Protein AF-A0A4R4YQV2-F1 (afdb_monomer_lite)

Radius of gyration: 14.29 Å; chains: 1; bounding box: 39×22×38 Å

Foldseek 3Di:
DLLPDDLVCNVVVLVPDDPVPSPVSVVVNVLVVVLVCLQVVVDDLVNLLVCQVVDDLVSLQCCLVRHLDLSSLVSQLVPNPDPVSNVSSVVSNVVNVD

pLDDT: mean 92.87, std 6.2, range [55.16, 97.31]

Structure (mmCIF, N/CA/C/O backbone):
data_AF-A0A4R4YQV2-F1
#
_entry.id   AF-A0A4R4YQV2-F1
#
loop_
_atom_site.group_PDB
_atom_site.id
_atom_site.type_symbol
_atom_site.label_atom_id
_atom_site.label_alt_id
_atom_site.label_comp_id
_atom_site.label_asym_id
_atom_site.label_entity_id
_atom_site.label_seq_id
_atom_site.pdbx_PDB_ins_code
_atom_site.Cartn_x
_atom_site.Cartn_y
_atom_site.Cartn_z
_atom_site.occupancy
_atom_site.B_iso_or_equiv
_atom_site.auth_seq_id
_atom_site.auth_comp_id
_atom_site.auth_asym_id
_atom_site.auth_atom_id
_atom_site.pdbx_PDB_model_num
ATOM 1 N N . MET A 1 1 ? 5.547 7.456 -14.085 1.00 83.31 1 MET A N 1
ATOM 2 C CA . MET A 1 1 ? 5.905 6.918 -12.754 1.00 83.31 1 MET A CA 1
ATOM 3 C C . MET A 1 1 ? 5.152 5.613 -12.585 1.00 83.31 1 MET A C 1
ATOM 5 O O . MET A 1 1 ? 3.951 5.620 -12.834 1.00 83.31 1 MET A O 1
ATOM 9 N N . LEU A 1 2 ? 5.843 4.528 -12.222 1.00 91.94 2 LEU A N 1
ATOM 10 C CA . LEU A 1 2 ? 5.282 3.170 -12.168 1.00 91.94 2 LEU A CA 1
ATOM 11 C C . LEU A 1 2 ? 3.975 3.086 -11.364 1.00 91.94 2 LEU A C 1
ATOM 13 O O . LEU A 1 2 ? 3.008 2.505 -11.832 1.00 91.94 2 LEU A O 1
ATOM 17 N N . GLU A 1 3 ? 3.908 3.759 -10.216 1.00 88.75 3 GLU A N 1
ATOM 18 C CA . GLU A 1 3 ? 2.751 3.766 -9.302 1.00 88.75 3 GLU A CA 1
ATOM 19 C C . GLU A 1 3 ? 1.450 4.302 -9.923 1.00 88.75 3 GLU A C 1
ATOM 21 O O . GLU A 1 3 ? 0.364 3.996 -9.447 1.00 88.75 3 GLU A O 1
ATOM 26 N N . ARG A 1 4 ? 1.548 5.102 -10.992 1.00 88.88 4 ARG A N 1
ATOM 27 C CA . ARG A 1 4 ? 0.392 5.637 -11.734 1.00 88.88 4 ARG A CA 1
ATOM 28 C C . ARG A 1 4 ? 0.041 4.809 -12.970 1.00 88.88 4 ARG A C 1
ATOM 30 O O . ARG A 1 4 ? -0.822 5.203 -13.744 1.00 88.88 4 ARG A O 1
ATOM 37 N N . THR A 1 5 ? 0.764 3.717 -13.193 1.00 92.50 5 THR A N 1
ATOM 38 C CA . THR A 1 5 ? 0.571 2.822 -14.333 1.00 92.50 5 THR A CA 1
ATOM 39 C C . THR A 1 5 ? -0.421 1.740 -13.928 1.00 92.50 5 THR A C 1
ATOM 41 O O . THR A 1 5 ? -0.290 1.158 -12.845 1.00 92.50 5 THR A O 1
ATOM 44 N N . ALA A 1 6 ? -1.417 1.491 -14.782 1.00 91.75 6 ALA A N 1
ATOM 45 C CA . ALA A 1 6 ? -2.410 0.450 -14.548 1.00 91.75 6 ALA A CA 1
ATOM 46 C C . ALA A 1 6 ? -1.717 -0.912 -14.355 1.00 91.75 6 ALA A C 1
ATOM 48 O O . ALA A 1 6 ? -0.696 -1.140 -15.008 1.00 91.75 6 ALA A O 1
ATOM 49 N N . PRO A 1 7 ? -2.237 -1.812 -13.496 1.00 92.25 7 PRO A N 1
ATOM 50 C CA . PRO A 1 7 ? -1.570 -3.076 -13.172 1.00 92.25 7 PRO A CA 1
ATOM 51 C C . PRO A 1 7 ? -1.100 -3.860 -14.406 1.00 92.25 7 PRO A C 1
ATOM 53 O O . PRO A 1 7 ? 0.067 -4.232 -14.474 1.00 92.25 7 PRO A O 1
ATOM 56 N N . GLY A 1 8 ? -1.957 -3.992 -15.426 1.00 92.94 8 GLY A N 1
ATOM 57 C CA . GLY A 1 8 ? -1.636 -4.704 -16.671 1.00 92.94 8 GLY A CA 1
ATOM 58 C C . GLY A 1 8 ? -0.558 -4.055 -17.551 1.00 92.94 8 GLY A C 1
ATOM 59 O O . GLY A 1 8 ? 0.028 -4.733 -18.386 1.00 92.94 8 GLY A O 1
ATOM 60 N N . ASP A 1 9 ? -0.246 -2.772 -17.346 1.00 96.19 9 ASP A N 1
ATOM 61 C CA . ASP A 1 9 ? 0.731 -2.025 -18.150 1.00 96.19 9 ASP A CA 1
ATOM 62 C C . ASP A 1 9 ? 2.102 -1.890 -17.463 1.00 96.19 9 ASP A C 1
ATOM 64 O O . ASP A 1 9 ? 3.061 -1.396 -18.068 1.00 96.19 9 ASP A O 1
ATOM 68 N N . ARG A 1 10 ? 2.220 -2.285 -16.186 1.00 96.19 10 ARG A N 1
ATOM 69 C CA . ARG A 1 10 ? 3.429 -2.063 -15.373 1.00 96.19 10 ARG A CA 1
ATOM 70 C C . ARG A 1 10 ? 4.648 -2.789 -15.929 1.00 96.19 10 ARG A C 1
ATOM 72 O O . ARG A 1 10 ? 5.707 -2.173 -16.025 1.00 96.19 10 ARG A O 1
ATOM 79 N N . THR A 1 11 ? 4.493 -4.038 -16.364 1.00 96.12 11 THR A N 1
ATOM 80 C CA . THR A 1 11 ? 5.576 -4.823 -16.976 1.00 96.12 11 THR A CA 1
ATOM 81 C C . THR A 1 11 ? 6.121 -4.122 -18.216 1.00 96.12 11 THR A C 1
ATOM 83 O O . THR A 1 11 ? 7.301 -3.779 -18.264 1.00 96.12 11 THR A O 1
ATOM 86 N N . ALA A 1 12 ? 5.241 -3.771 -19.159 1.00 95.81 12 ALA A N 1
ATOM 87 C CA . ALA A 1 12 ? 5.615 -3.054 -20.376 1.00 95.81 12 ALA A CA 1
ATOM 88 C C . ALA A 1 12 ? 6.207 -1.662 -20.087 1.00 95.81 12 ALA A C 1
ATOM 90 O O . ALA A 1 12 ? 6.974 -1.112 -20.880 1.00 95.81 12 ALA A O 1
ATOM 91 N N . TRP A 1 13 ? 5.830 -1.030 -18.974 1.00 96.44 13 TRP A N 1
ATOM 92 C CA . TRP A 1 13 ? 6.448 0.216 -18.528 1.00 96.44 13 TRP A CA 1
ATOM 93 C C . TRP A 1 13 ? 7.884 -0.001 -18.036 1.00 96.44 13 TRP A C 1
ATOM 95 O O . TRP A 1 13 ? 8.771 0.759 -18.424 1.00 96.44 13 TRP A O 1
ATOM 105 N N . VAL A 1 14 ? 8.135 -1.038 -17.231 1.00 96.38 14 VAL A N 1
ATOM 106 C CA . VAL A 1 14 ? 9.481 -1.373 -16.731 1.00 96.38 14 VAL A CA 1
ATOM 107 C C . VAL A 1 14 ? 10.407 -1.801 -17.871 1.00 96.38 14 VAL A C 1
ATOM 109 O O . VAL A 1 14 ? 11.560 -1.375 -17.914 1.00 96.38 14 VAL A O 1
ATOM 112 N N . GLU A 1 15 ? 9.906 -2.577 -18.830 1.00 96.06 15 GLU A N 1
ATOM 113 C CA . GLU A 1 15 ? 10.669 -3.040 -19.998 1.00 96.06 15 GLU A CA 1
ATOM 114 C C . GLU A 1 15 ? 11.136 -1.903 -20.917 1.00 96.06 15 GLU A C 1
ATOM 116 O O . GLU A 1 15 ? 12.126 -2.051 -21.631 1.00 96.06 15 GLU A O 1
ATOM 121 N N . ARG A 1 16 ? 10.484 -0.736 -20.875 1.00 96.38 16 ARG A N 1
ATOM 122 C CA . ARG A 1 16 ? 10.919 0.455 -21.625 1.00 96.38 16 ARG A CA 1
ATOM 123 C C . ARG A 1 16 ? 12.134 1.155 -21.015 1.00 96.38 16 ARG A C 1
ATOM 125 O O . ARG A 1 16 ? 12.712 2.025 -21.662 1.00 96.38 16 ARG A O 1
ATOM 132 N N . LEU A 1 17 ? 12.514 0.817 -19.785 1.00 95.69 17 LEU A N 1
ATOM 133 C CA . LEU A 1 17 ? 13.686 1.394 -19.131 1.00 95.69 17 LEU A CA 1
ATOM 134 C C . LEU A 1 17 ? 14.976 0.680 -19.570 1.00 95.69 17 LEU A C 1
ATOM 136 O O . LEU A 1 17 ? 14.924 -0.518 -19.875 1.00 95.69 17 LEU A O 1
ATOM 140 N N . PRO A 1 18 ? 16.134 1.369 -19.538 1.00 96.94 18 PRO A N 1
ATOM 141 C CA . PRO A 1 18 ? 17.441 0.721 -19.646 1.00 96.94 18 PRO A CA 1
ATOM 142 C C . PRO A 1 18 ? 17.586 -0.385 -18.598 1.00 96.94 18 PRO A C 1
ATOM 144 O O . PRO A 1 18 ? 17.128 -0.214 -17.465 1.00 96.94 18 PRO A O 1
ATOM 147 N N . GLU A 1 19 ? 18.194 -1.511 -18.967 1.00 96.12 19 GLU A N 1
ATOM 148 C CA . GLU A 1 19 ? 18.275 -2.717 -18.133 1.00 96.12 19 GLU A CA 1
ATOM 149 C C . GLU A 1 19 ? 18.900 -2.432 -16.762 1.00 96.12 19 GLU A C 1
ATOM 151 O O . GLU A 1 19 ? 18.340 -2.800 -15.727 1.00 96.12 19 GLU A O 1
ATOM 156 N N . GLU A 1 20 ? 19.981 -1.656 -16.744 1.00 96.06 20 GLU A N 1
ATOM 157 C CA . GLU A 1 20 ? 20.699 -1.221 -15.548 1.00 96.06 20 GLU A CA 1
ATOM 158 C C . GLU A 1 20 ? 19.834 -0.399 -14.578 1.00 96.06 20 GLU A C 1
ATOM 160 O O . GLU A 1 20 ? 20.121 -0.321 -13.384 1.00 96.06 20 GLU A O 1
ATOM 165 N N . SER A 1 21 ? 18.742 0.189 -15.071 1.00 95.56 21 SER A N 1
ATOM 166 C CA . SER A 1 21 ? 17.806 0.999 -14.288 1.00 95.56 21 SER A CA 1
ATOM 167 C C . SER A 1 21 ? 16.563 0.222 -13.832 1.00 95.56 21 SER A C 1
ATOM 169 O O . SER A 1 21 ? 15.745 0.777 -13.097 1.00 95.56 21 SER A O 1
ATOM 171 N N . ARG A 1 22 ? 16.386 -1.049 -14.232 1.00 95.94 22 ARG A N 1
ATOM 172 C CA . ARG A 1 22 ? 15.157 -1.827 -13.959 1.00 95.94 22 ARG A CA 1
ATOM 173 C C . ARG A 1 22 ? 15.071 -2.393 -12.547 1.00 95.94 22 ARG A C 1
ATOM 175 O O . ARG A 1 22 ? 13.965 -2.640 -12.079 1.00 95.94 22 ARG A O 1
ATOM 182 N N . ALA A 1 23 ? 16.189 -2.559 -11.841 1.00 95.50 23 ALA A N 1
ATOM 183 C CA . ALA A 1 23 ? 16.212 -3.243 -10.543 1.00 95.50 23 ALA A CA 1
ATOM 184 C C . ALA A 1 23 ? 15.267 -2.613 -9.498 1.00 95.50 23 ALA A C 1
ATOM 186 O O . ALA A 1 23 ? 14.516 -3.317 -8.821 1.00 95.50 23 ALA A O 1
ATOM 187 N N . TYR A 1 24 ? 15.268 -1.282 -9.379 1.00 94.12 24 TYR A N 1
ATOM 188 C CA . TYR A 1 24 ? 14.378 -0.581 -8.449 1.00 94.12 24 TYR A CA 1
ATOM 189 C C . TYR A 1 24 ? 12.898 -0.621 -8.892 1.00 94.12 24 TYR A C 1
ATOM 191 O O . TYR A 1 24 ? 12.057 -1.008 -8.077 1.00 94.12 24 TYR A O 1
ATOM 199 N N . PRO A 1 25 ? 12.551 -0.288 -10.153 1.00 95.69 25 PRO A N 1
ATOM 200 C CA . PRO A 1 25 ? 11.199 -0.454 -10.683 1.00 95.69 25 PRO A CA 1
ATOM 201 C C . PRO A 1 25 ? 10.637 -1.871 -10.573 1.00 95.69 25 PRO A C 1
ATOM 203 O O . PRO A 1 25 ? 9.480 -2.008 -10.201 1.00 95.69 25 PRO A O 1
ATOM 206 N N . LEU A 1 26 ? 11.436 -2.911 -10.829 1.00 96.12 26 LEU A N 1
ATOM 207 C CA . LEU A 1 26 ? 11.010 -4.308 -10.682 1.00 96.12 26 LEU A CA 1
ATOM 208 C C . LEU A 1 26 ? 10.608 -4.617 -9.240 1.00 96.12 26 LEU A C 1
ATOM 210 O O . LEU A 1 26 ? 9.551 -5.192 -9.004 1.00 96.12 26 LEU A O 1
ATOM 214 N N . ARG A 1 27 ? 11.407 -4.163 -8.266 1.00 95.56 27 ARG A N 1
ATOM 215 C CA . ARG A 1 27 ? 11.053 -4.304 -6.850 1.00 95.56 27 ARG A CA 1
ATOM 216 C C . ARG A 1 27 ? 9.738 -3.588 -6.534 1.00 95.56 27 ARG A C 1
ATOM 218 O O . ARG A 1 27 ? 8.857 -4.191 -5.937 1.00 95.56 27 ARG A O 1
ATOM 225 N N . ARG A 1 28 ? 9.595 -2.328 -6.970 1.00 96.56 28 ARG A N 1
ATOM 226 C CA . ARG A 1 28 ? 8.358 -1.558 -6.752 1.00 96.56 28 ARG A CA 1
ATOM 227 C C . ARG A 1 28 ? 7.148 -2.190 -7.438 1.00 96.56 28 ARG A C 1
ATOM 229 O O . ARG A 1 28 ? 6.055 -2.102 -6.898 1.00 96.56 28 ARG A O 1
ATOM 236 N N . MET A 1 29 ? 7.327 -2.800 -8.607 1.00 96.94 29 MET A N 1
ATOM 237 C CA . MET A 1 29 ? 6.264 -3.496 -9.329 1.00 96.94 29 MET A CA 1
ATOM 238 C C . MET A 1 29 ? 5.725 -4.660 -8.498 1.00 96.94 29 MET A C 1
ATOM 240 O O . MET A 1 29 ? 4.525 -4.696 -8.255 1.00 96.94 29 MET A O 1
ATOM 244 N N . ALA A 1 30 ? 6.614 -5.511 -7.975 1.00 95.88 30 ALA A N 1
ATOM 245 C CA . ALA A 1 30 ? 6.234 -6.632 -7.116 1.00 95.88 30 ALA A CA 1
ATOM 246 C C . ALA A 1 30 ? 5.489 -6.177 -5.845 1.00 95.88 30 ALA A C 1
ATOM 248 O O . ALA A 1 30 ? 4.510 -6.785 -5.428 1.00 95.88 30 ALA A O 1
ATOM 249 N N . GLU A 1 31 ? 5.893 -5.065 -5.227 1.00 96.75 31 GLU A N 1
ATOM 250 C CA . GLU A 1 31 ? 5.167 -4.542 -4.060 1.00 96.75 31 GLU A CA 1
ATOM 251 C C . GLU A 1 31 ? 3.823 -3.907 -4.421 1.00 96.75 31 GLU A C 1
ATOM 253 O O . GLU A 1 31 ? 2.884 -3.985 -3.635 1.00 96.75 31 GLU A O 1
ATOM 258 N N . LEU A 1 32 ? 3.702 -3.282 -5.595 1.00 96.44 32 LEU A N 1
ATOM 259 C CA . LEU A 1 32 ? 2.413 -2.782 -6.072 1.00 96.44 32 LEU A CA 1
ATOM 260 C C . LEU A 1 32 ? 1.442 -3.926 -6.382 1.00 96.44 32 LEU A C 1
ATOM 262 O O . LEU A 1 32 ? 0.248 -3.766 -6.152 1.00 96.44 32 LEU A O 1
ATOM 266 N N . GLU A 1 33 ? 1.935 -5.070 -6.859 1.00 95.38 33 GLU A N 1
ATOM 267 C CA . GLU A 1 33 ? 1.126 -6.285 -7.019 1.00 95.38 33 GLU A CA 1
ATOM 268 C C . GLU A 1 33 ? 0.572 -6.755 -5.668 1.00 95.38 33 GLU A C 1
A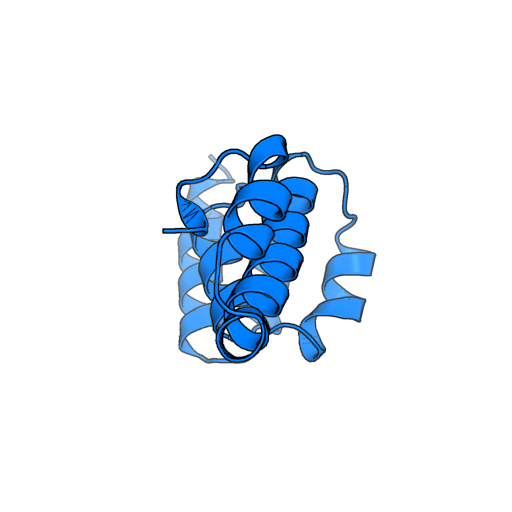TOM 270 O O . GLU A 1 33 ? -0.627 -6.995 -5.562 1.00 95.38 33 GLU A O 1
ATOM 275 N N . ILE A 1 34 ? 1.390 -6.773 -4.608 1.00 95.56 34 ILE A N 1
ATOM 276 C CA . ILE A 1 34 ? 0.923 -7.098 -3.247 1.00 95.56 34 ILE A CA 1
ATOM 277 C C . ILE A 1 34 ? -0.182 -6.129 -2.794 1.00 95.56 34 ILE A C 1
ATOM 279 O O . ILE A 1 34 ? -1.198 -6.562 -2.250 1.00 95.56 34 ILE A O 1
ATOM 283 N N . VAL A 1 35 ? -0.026 -4.822 -3.039 1.00 95.19 35 VAL A N 1
ATOM 284 C CA . VAL A 1 35 ? -1.063 -3.825 -2.702 1.00 95.19 35 VAL A CA 1
ATOM 285 C C . VAL A 1 35 ? -2.369 -4.091 -3.456 1.00 95.19 35 VAL A C 1
ATOM 287 O O . VAL A 1 35 ? -3.443 -3.960 -2.869 1.00 95.19 35 VAL A O 1
ATOM 290 N N . ASP A 1 36 ? -2.301 -4.470 -4.732 1.00 94.50 36 ASP A N 1
ATOM 291 C CA . ASP A 1 36 ? -3.494 -4.753 -5.535 1.00 94.50 36 ASP A CA 1
ATOM 292 C C . ASP A 1 36 ? -4.214 -6.035 -5.075 1.00 94.50 36 ASP A C 1
ATOM 294 O O . ASP A 1 36 ? -5.446 -6.047 -4.993 1.00 94.50 36 ASP A O 1
ATOM 298 N N . VAL A 1 37 ? -3.465 -7.081 -4.706 1.00 94.25 37 VAL A N 1
ATOM 299 C CA . VAL A 1 37 ? -4.015 -8.324 -4.127 1.00 94.25 37 VAL A CA 1
ATOM 300 C C . VAL A 1 37 ? -4.680 -8.046 -2.772 1.00 94.25 37 VAL A C 1
ATOM 302 O O . VAL A 1 37 ? -5.793 -8.491 -2.504 1.00 94.25 37 VAL A O 1
ATOM 305 N N . LEU A 1 38 ? -4.056 -7.225 -1.924 1.00 93.75 38 LEU A N 1
ATOM 306 C CA . LEU A 1 38 ? -4.657 -6.820 -0.650 1.00 93.75 38 LEU A CA 1
ATOM 307 C C . LEU A 1 38 ? -5.924 -5.980 -0.843 1.00 93.75 38 LEU A C 1
ATOM 309 O O . LEU A 1 38 ? -6.892 -6.140 -0.107 1.00 93.75 38 LEU A O 1
ATOM 313 N N . ARG A 1 39 ? -5.953 -5.094 -1.845 1.00 91.69 39 ARG A N 1
ATOM 314 C CA . ARG A 1 39 ? -7.133 -4.269 -2.143 1.00 91.69 39 ARG A CA 1
ATOM 315 C C . ARG A 1 39 ? -8.314 -5.094 -2.661 1.00 91.69 39 ARG A C 1
ATOM 317 O O . ARG A 1 39 ? -9.457 -4.708 -2.429 1.00 91.69 39 ARG A O 1
ATOM 324 N N . SER A 1 40 ? -8.045 -6.183 -3.375 1.00 90.81 40 SER A N 1
ATOM 325 C CA . SER A 1 40 ? -9.075 -7.115 -3.852 1.00 90.81 40 SER A CA 1
ATOM 326 C C . SER A 1 40 ? -9.571 -8.069 -2.761 1.00 90.81 40 SER A C 1
ATOM 328 O O . SER A 1 40 ? -10.634 -8.659 -2.931 1.00 90.81 40 SER A O 1
ATOM 330 N N . GLY A 1 41 ? -8.873 -8.154 -1.620 1.00 88.25 41 GLY A N 1
ATOM 331 C CA . GLY A 1 41 ? -9.202 -9.079 -0.532 1.00 88.25 41 GLY A CA 1
ATOM 332 C C . GLY A 1 41 ? -8.726 -10.511 -0.792 1.00 88.25 41 GLY A C 1
ATOM 333 O O . GLY A 1 41 ? -9.167 -11.435 -0.113 1.00 88.25 41 GLY A O 1
ATOM 334 N N . ASP A 1 42 ? -7.826 -10.693 -1.760 1.00 88.50 42 ASP A N 1
ATOM 335 C CA . ASP A 1 42 ? -7.341 -12.003 -2.207 1.00 88.50 42 ASP A CA 1
ATOM 336 C C . ASP A 1 42 ? -6.186 -12.544 -1.339 1.00 88.50 42 ASP A C 1
ATOM 338 O O . ASP A 1 42 ? -5.744 -13.678 -1.528 1.00 88.50 42 ASP A O 1
ATOM 342 N N . LEU A 1 43 ? -5.698 -11.757 -0.371 1.00 88.38 43 LEU A N 1
ATOM 343 C CA . LEU A 1 43 ? -4.704 -12.190 0.614 1.00 88.38 43 LEU A CA 1
ATOM 344 C C . LEU A 1 43 ? -5.346 -12.293 1.999 1.00 88.38 43 LEU A C 1
ATOM 346 O O . LEU A 1 43 ? -5.926 -11.328 2.496 1.00 88.38 43 LEU A O 1
ATOM 350 N N . SER A 1 44 ? -5.214 -13.450 2.644 1.00 86.94 44 SER A N 1
ATOM 351 C CA . SER A 1 44 ? -5.714 -13.631 4.008 1.00 86.94 44 SER A CA 1
ATOM 352 C C . SER A 1 44 ? -4.840 -12.904 5.034 1.00 86.94 44 SER A C 1
ATOM 354 O O . SER A 1 44 ? -3.639 -12.719 4.842 1.00 86.94 44 SER A O 1
ATOM 356 N N . ALA A 1 45 ? -5.421 -12.537 6.175 1.00 84.94 45 ALA A N 1
ATOM 357 C CA . ALA A 1 45 ? -4.679 -11.899 7.262 1.00 84.94 45 ALA A CA 1
ATOM 358 C C . ALA A 1 45 ? -3.563 -12.779 7.855 1.00 84.94 45 ALA A C 1
ATOM 360 O O . ALA A 1 45 ? -2.561 -12.247 8.322 1.00 84.94 45 ALA A O 1
ATOM 361 N N . GLU A 1 46 ? -3.707 -14.105 7.816 1.00 88.75 46 GLU A N 1
ATOM 362 C CA . GLU A 1 46 ? -2.647 -15.034 8.231 1.00 88.75 46 GLU A CA 1
ATOM 363 C C . GLU A 1 46 ? -1.430 -14.914 7.306 1.00 88.75 46 GLU A C 1
ATOM 365 O O . GLU A 1 46 ? -0.326 -14.654 7.776 1.00 88.75 46 GLU A O 1
ATOM 370 N N . GLN A 1 47 ? -1.652 -14.937 5.987 1.00 91.88 47 GLN A N 1
ATOM 371 C CA . GLN A 1 47 ? -0.587 -14.717 5.002 1.00 91.88 47 GLN A CA 1
ATOM 372 C C . GLN A 1 47 ? 0.057 -13.332 5.150 1.00 91.88 47 GLN A C 1
ATOM 374 O O . GLN A 1 47 ? 1.273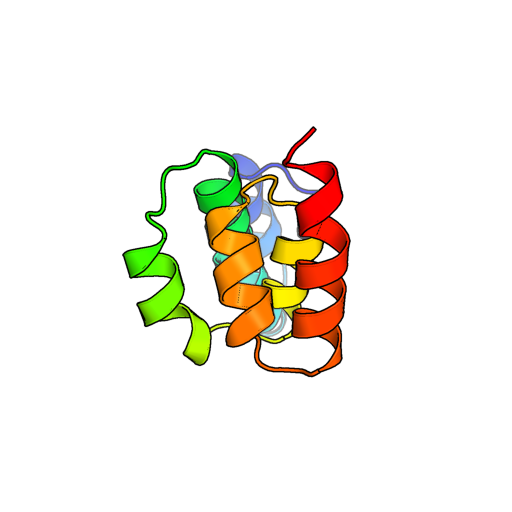 -13.202 5.040 1.00 91.88 47 GLN A O 1
ATOM 379 N N . VAL A 1 48 ? -0.735 -12.294 5.451 1.00 92.75 48 VAL A N 1
ATOM 380 C CA . VAL A 1 48 ? -0.187 -10.961 5.749 1.00 92.75 48 VAL A CA 1
ATOM 381 C C . VAL A 1 48 ? 0.764 -11.009 6.935 1.00 92.75 48 VAL A C 1
ATOM 383 O O . VAL A 1 48 ? 1.826 -10.398 6.870 1.00 92.75 48 VAL A O 1
ATOM 386 N N . ALA A 1 49 ? 0.384 -11.682 8.022 1.00 91.81 49 ALA A N 1
ATOM 387 C CA . ALA A 1 49 ? 1.205 -11.758 9.224 1.00 91.81 49 ALA A CA 1
ATOM 388 C C . ALA A 1 49 ? 2.533 -12.485 8.963 1.00 91.81 49 ALA A C 1
ATOM 390 O O . ALA A 1 49 ? 3.574 -12.003 9.415 1.00 91.81 49 ALA A O 1
ATOM 391 N N . ASP A 1 50 ? 2.497 -13.576 8.194 1.00 94.38 50 ASP A N 1
ATOM 392 C CA . ASP A 1 50 ? 3.677 -14.368 7.839 1.00 94.38 50 ASP A CA 1
ATOM 393 C C . ASP A 1 50 ? 4.653 -13.592 6.939 1.00 94.38 50 ASP A C 1
ATOM 395 O O . ASP A 1 50 ? 5.864 -13.591 7.174 1.00 94.38 50 ASP A O 1
ATOM 399 N N . ASP A 1 51 ? 4.142 -12.868 5.940 1.00 94.44 51 ASP A N 1
ATOM 400 C CA . ASP A 1 51 ? 4.981 -12.152 4.971 1.00 94.44 51 ASP A CA 1
ATOM 401 C C . ASP A 1 51 ? 5.480 -10.782 5.478 1.00 94.44 51 ASP A C 1
ATOM 403 O O . ASP A 1 51 ? 6.422 -10.202 4.918 1.00 94.44 51 ASP A O 1
ATOM 407 N N . LEU A 1 52 ? 4.874 -10.243 6.545 1.00 93.38 52 LEU A N 1
ATOM 408 C CA . LEU A 1 52 ? 5.063 -8.858 6.992 1.00 93.38 52 LEU A CA 1
ATOM 409 C C . LEU A 1 52 ? 6.528 -8.490 7.265 1.00 93.38 52 LEU A C 1
ATOM 411 O O . LEU A 1 52 ? 6.944 -7.361 6.979 1.00 93.38 52 LEU A O 1
ATOM 415 N N . GLU A 1 53 ? 7.311 -9.412 7.833 1.00 91.19 53 GLU A N 1
ATOM 416 C CA . GLU A 1 53 ? 8.721 -9.177 8.178 1.00 91.19 53 GLU A CA 1
ATOM 417 C C . GLU A 1 53 ? 9.578 -8.905 6.929 1.00 91.19 53 GLU A C 1
ATOM 419 O O . GLU A 1 53 ? 10.486 -8.059 6.953 1.00 91.19 53 GLU A O 1
ATOM 424 N N . GLY A 1 54 ? 9.242 -9.564 5.815 1.00 92.81 54 GLY A N 1
ATOM 425 C CA . GLY A 1 54 ? 9.901 -9.401 4.522 1.00 92.81 54 GLY A CA 1
ATOM 426 C C . GLY A 1 54 ? 9.514 -8.114 3.791 1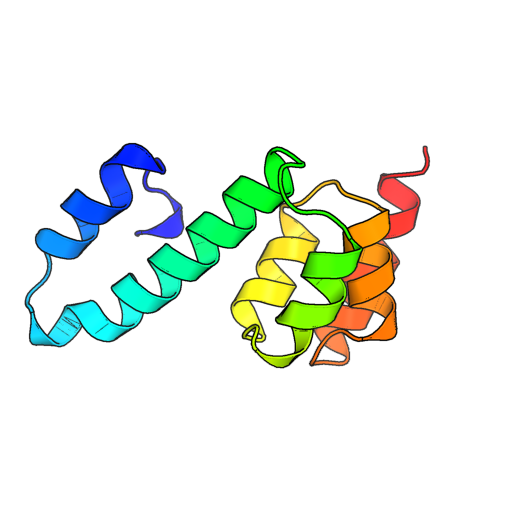.00 92.81 54 GLY A C 1
ATOM 427 O O . GLY A 1 54 ? 10.218 -7.682 2.873 1.00 92.81 54 GLY A O 1
ATOM 428 N N . TRP A 1 55 ? 8.423 -7.459 4.192 1.00 96.06 55 TRP A N 1
ATOM 429 C CA . TRP A 1 55 ? 7.935 -6.264 3.514 1.00 96.06 55 TRP A CA 1
ATOM 430 C C . TRP A 1 55 ? 8.758 -5.022 3.848 1.00 96.06 55 TRP A C 1
ATOM 432 O O . TRP A 1 55 ? 9.163 -4.761 4.986 1.00 96.06 55 TRP A O 1
ATOM 442 N N . SER A 1 56 ? 8.982 -4.201 2.822 1.00 95.94 56 SER A N 1
ATOM 443 C CA . SER A 1 56 ? 9.696 -2.941 2.994 1.00 95.94 56 SER A CA 1
ATOM 444 C C . SER A 1 56 ? 8.841 -1.910 3.736 1.00 95.94 56 SER A C 1
ATOM 446 O O . SER A 1 56 ? 7.611 -1.917 3.659 1.00 95.94 56 SER A O 1
ATOM 448 N N . ASP A 1 57 ? 9.496 -0.942 4.385 1.00 95.50 57 ASP A N 1
ATOM 449 C CA . ASP A 1 57 ? 8.809 0.213 4.985 1.00 95.50 57 ASP A CA 1
ATOM 450 C C . ASP A 1 57 ? 7.931 0.964 3.972 1.00 95.50 57 ASP A C 1
ATOM 452 O O . ASP A 1 57 ? 6.911 1.541 4.344 1.00 95.50 57 ASP A O 1
ATOM 456 N N . TRP A 1 58 ? 8.325 0.987 2.695 1.00 95.88 58 TRP A N 1
ATOM 457 C CA . TRP A 1 58 ? 7.536 1.625 1.645 1.00 95.88 58 TRP A CA 1
ATOM 458 C C . TRP A 1 58 ? 6.251 0.847 1.364 1.00 95.88 58 TRP A C 1
ATOM 460 O O . TRP A 1 58 ? 5.190 1.463 1.325 1.00 95.88 58 TRP A O 1
ATOM 470 N N . LEU A 1 59 ? 6.328 -0.484 1.235 1.00 97.12 59 LEU A N 1
ATOM 471 C CA . LEU A 1 59 ? 5.150 -1.327 1.009 1.00 97.12 59 LEU A CA 1
ATOM 472 C C . LEU A 1 59 ? 4.183 -1.198 2.185 1.00 97.12 59 LEU A C 1
ATOM 474 O O . LEU A 1 59 ? 3.015 -0.880 1.990 1.00 97.12 59 LEU A O 1
ATOM 478 N N . GLN A 1 60 ? 4.688 -1.337 3.411 1.00 97.31 60 GLN A N 1
ATOM 479 C CA . GLN A 1 60 ? 3.854 -1.236 4.604 1.00 97.31 60 GLN A CA 1
ATOM 480 C C . GLN A 1 60 ? 3.163 0.132 4.723 1.00 97.31 60 GLN A C 1
ATOM 482 O O . GLN A 1 60 ? 1.980 0.191 5.044 1.00 97.31 60 GLN A O 1
ATOM 487 N N . ARG A 1 61 ? 3.849 1.242 4.404 1.00 96.31 61 ARG A N 1
ATOM 488 C CA . ARG A 1 61 ? 3.213 2.573 4.347 1.00 96.31 61 ARG A CA 1
ATOM 489 C C . ARG A 1 61 ? 2.150 2.656 3.264 1.00 96.31 61 ARG A C 1
ATOM 491 O O . ARG A 1 61 ? 1.074 3.188 3.526 1.00 96.31 61 ARG A O 1
ATOM 498 N N . ARG A 1 62 ? 2.431 2.118 2.075 1.00 95.88 62 ARG A N 1
ATOM 499 C CA . ARG A 1 62 ? 1.465 2.127 0.979 1.00 95.88 62 ARG A CA 1
ATOM 500 C C . ARG A 1 62 ? 0.196 1.379 1.372 1.00 95.88 62 ARG A C 1
ATOM 502 O O . ARG A 1 62 ? -0.886 1.915 1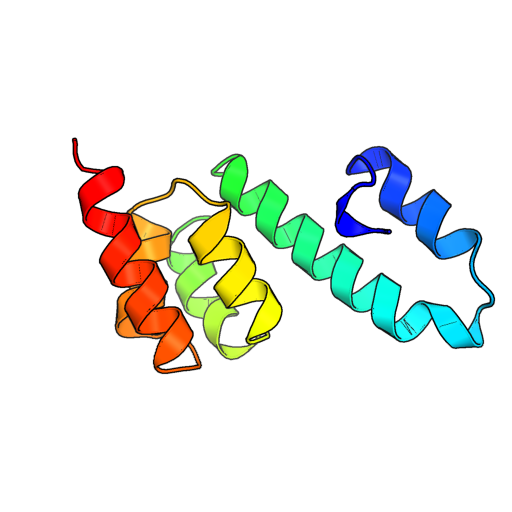.184 1.00 95.88 62 ARG A O 1
ATOM 509 N N . ILE A 1 63 ? 0.325 0.224 2.023 1.00 95.38 63 ILE A N 1
ATOM 510 C CA . ILE A 1 63 ? -0.818 -0.532 2.549 1.00 95.38 63 ILE A CA 1
ATOM 511 C C . ILE A 1 63 ? -1.639 0.320 3.526 1.00 95.38 63 ILE A C 1
ATOM 513 O O . ILE A 1 63 ? -2.852 0.407 3.369 1.00 95.38 63 ILE A O 1
ATOM 517 N N . THR A 1 64 ? -0.999 1.029 4.467 1.00 95.38 64 THR A N 1
ATOM 518 C CA . THR A 1 64 ? -1.736 1.894 5.413 1.00 95.38 64 THR A CA 1
ATOM 519 C C . THR A 1 64 ? -2.502 3.049 4.760 1.00 95.38 64 THR A C 1
ATOM 521 O O . THR A 1 64 ? -3.416 3.592 5.376 1.00 95.38 64 THR A O 1
ATOM 524 N N . GLU A 1 65 ? -2.130 3.452 3.545 1.00 93.06 65 GLU A N 1
ATOM 525 C CA . GLU A 1 65 ? -2.777 4.546 2.810 1.00 93.06 65 GLU A CA 1
ATOM 526 C C . GLU A 1 65 ? -3.896 4.051 1.885 1.00 93.06 65 GLU A C 1
ATOM 528 O O . GLU A 1 65 ? -4.905 4.736 1.723 1.00 93.06 65 GLU A O 1
ATOM 533 N N . ASP A 1 66 ? -3.716 2.874 1.286 1.00 91.88 66 ASP A N 1
ATOM 534 C CA . ASP A 1 66 ? -4.436 2.469 0.078 1.00 91.88 66 ASP A CA 1
ATOM 535 C C . ASP A 1 66 ? -5.289 1.200 0.227 1.00 91.88 66 ASP A C 1
ATOM 537 O O . ASP A 1 66 ? -6.070 0.899 -0.687 1.00 91.88 66 ASP A O 1
ATOM 541 N N . VAL A 1 67 ? -5.112 0.438 1.312 1.00 92.75 67 VAL A N 1
ATOM 542 C CA . VAL A 1 67 ? -5.792 -0.845 1.543 1.00 92.75 67 VAL A CA 1
ATOM 543 C C . VAL A 1 67 ? -6.870 -0.669 2.618 1.00 92.75 67 VAL A C 1
ATOM 545 O O . VAL A 1 67 ? -6.544 -0.425 3.782 1.00 92.75 67 VAL A O 1
ATOM 548 N N . PRO A 1 68 ? -8.161 -0.797 2.263 1.00 90.25 68 PRO A N 1
ATOM 549 C CA . PRO A 1 68 ? -9.272 -0.611 3.190 1.00 90.25 68 PRO A CA 1
ATOM 55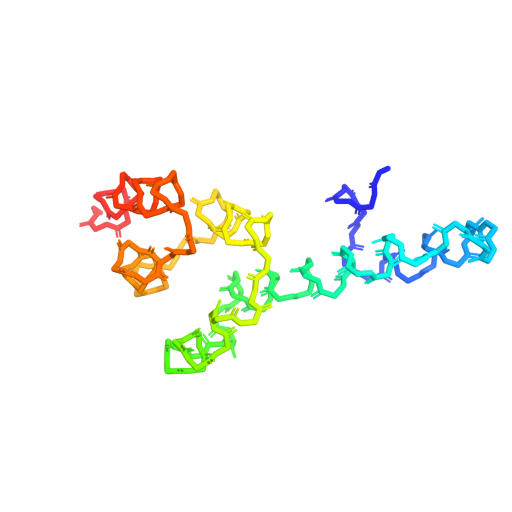0 C C . PRO A 1 68 ? -9.633 -1.906 3.942 1.00 90.25 68 PRO A C 1
ATOM 552 O O . PRO A 1 68 ? -10.804 -2.263 4.025 1.00 90.25 68 PRO A O 1
ATOM 555 N N . ASP A 1 69 ? -8.645 -2.609 4.499 1.00 91.88 69 ASP A N 1
ATOM 556 C CA . ASP A 1 69 ? -8.860 -3.850 5.255 1.00 91.88 69 ASP A CA 1
ATOM 557 C C . ASP A 1 69 ? -8.487 -3.658 6.731 1.00 91.88 69 ASP A C 1
ATOM 559 O O . ASP A 1 69 ? -7.328 -3.436 7.091 1.00 91.88 69 ASP A O 1
ATOM 563 N N . ALA A 1 70 ? -9.489 -3.745 7.607 1.00 92.94 70 ALA A N 1
ATOM 564 C CA . ALA A 1 70 ? -9.302 -3.521 9.033 1.00 92.94 70 ALA A CA 1
ATOM 565 C C . ALA A 1 70 ? -8.412 -4.580 9.703 1.00 92.94 70 ALA A C 1
ATOM 567 O O . ALA A 1 70 ? -7.696 -4.235 10.636 1.00 92.94 70 ALA A O 1
ATOM 568 N N . MET A 1 71 ? -8.430 -5.838 9.255 1.00 93.06 71 MET A N 1
ATOM 569 C CA . MET A 1 71 ? -7.581 -6.892 9.819 1.00 93.06 71 MET A CA 1
ATOM 570 C C . MET A 1 71 ? -6.120 -6.678 9.429 1.00 93.06 71 MET A C 1
ATOM 572 O O . MET A 1 71 ? -5.232 -6.757 10.276 1.00 93.06 71 MET A O 1
ATOM 576 N N . VAL A 1 72 ? -5.873 -6.308 8.172 1.00 94.31 72 VAL A N 1
ATOM 577 C CA . VAL A 1 72 ? -4.529 -5.967 7.685 1.00 94.31 72 VAL A CA 1
ATOM 578 C C . VAL A 1 72 ? -3.966 -4.751 8.425 1.00 94.31 72 VAL A C 1
ATOM 580 O O . VAL A 1 72 ? -2.810 -4.764 8.857 1.00 94.31 72 VAL A O 1
ATOM 583 N N . LEU A 1 73 ? -4.777 -3.706 8.631 1.00 94.94 73 LEU A N 1
ATOM 584 C CA . LEU A 1 73 ? -4.354 -2.535 9.405 1.00 94.94 73 LEU A CA 1
ATOM 585 C C . LEU A 1 73 ? -4.117 -2.858 10.887 1.00 94.94 73 LEU A C 1
ATOM 587 O O . LEU A 1 73 ? -3.222 -2.269 11.489 1.00 94.94 73 LEU A O 1
ATOM 591 N N . ASP A 1 74 ? -4.866 -3.790 11.477 1.00 96.00 74 ASP A N 1
ATOM 592 C CA . ASP A 1 74 ? -4.649 -4.228 12.861 1.00 96.00 74 ASP A CA 1
ATOM 593 C C . ASP A 1 74 ? -3.293 -4.938 13.010 1.00 96.00 74 ASP A C 1
ATOM 595 O O . ASP A 1 74 ? -2.492 -4.585 13.881 1.00 96.00 74 ASP A O 1
ATOM 599 N N . ILE A 1 75 ? -2.962 -5.829 12.067 1.00 96.00 75 ILE A N 1
ATOM 600 C CA . ILE A 1 75 ? -1.649 -6.485 11.993 1.00 96.00 75 ILE A CA 1
ATOM 601 C C . ILE A 1 75 ? -0.527 -5.447 11.859 1.00 96.00 75 ILE A C 1
ATOM 603 O O . ILE A 1 75 ? 0.443 -5.471 12.621 1.00 96.00 75 ILE A O 1
ATOM 607 N N . LEU A 1 76 ? -0.659 -4.489 10.937 1.00 96.38 76 LEU A N 1
ATOM 608 C CA . LEU A 1 76 ? 0.329 -3.421 10.746 1.00 96.38 76 LEU A CA 1
ATOM 609 C C . LEU A 1 76 ? 0.457 -2.505 11.966 1.00 96.38 76 LEU A C 1
ATOM 611 O O . LEU A 1 76 ? 1.554 -2.011 12.232 1.00 96.38 76 LEU A O 1
ATOM 615 N N . ALA A 1 77 ? -0.618 -2.276 12.719 1.00 96.75 77 ALA A N 1
ATOM 616 C CA . ALA A 1 77 ? -0.582 -1.488 13.947 1.00 96.75 77 ALA A CA 1
ATOM 617 C C . ALA A 1 77 ? 0.232 -2.185 15.051 1.00 96.75 77 ALA A C 1
ATOM 619 O O . ALA A 1 77 ? 0.991 -1.517 15.760 1.00 96.75 77 ALA A O 1
ATOM 620 N N . GLY A 1 78 ? 0.125 -3.512 15.164 1.00 96.25 78 GLY A N 1
ATOM 621 C CA . GLY A 1 78 ? 0.881 -4.311 16.133 1.00 96.25 78 GLY A CA 1
ATOM 622 C C . GLY A 1 78 ? 2.331 -4.576 15.716 1.00 96.25 78 GLY A C 1
ATOM 623 O O . GLY A 1 78 ? 3.254 -4.399 16.513 1.00 96.25 78 GLY A O 1
ATOM 624 N N . HIS A 1 79 ? 2.540 -4.941 14.451 1.00 96.25 79 HIS A N 1
ATOM 625 C CA . HIS A 1 79 ? 3.775 -5.575 13.976 1.00 96.25 79 HIS A CA 1
ATOM 626 C C . HIS A 1 79 ? 4.491 -4.808 12.860 1.00 96.25 79 HIS A C 1
ATOM 628 O O . HIS A 1 79 ? 5.557 -5.223 12.410 1.00 96.25 79 HIS A O 1
ATOM 634 N N . GLY A 1 80 ? 3.954 -3.663 12.426 1.00 95.50 80 GLY A N 1
ATOM 635 C CA . GLY A 1 80 ? 4.576 -2.844 11.390 1.00 95.50 80 GLY A CA 1
ATOM 636 C C . GLY A 1 80 ? 6.031 -2.501 11.719 1.00 95.50 80 GLY A C 1
ATOM 637 O O . GLY A 1 80 ? 6.375 -2.181 12.860 1.00 95.50 80 GLY A O 1
ATOM 638 N N . ARG A 1 81 ? 6.890 -2.524 10.703 1.00 95.19 81 ARG A N 1
ATOM 639 C CA . ARG A 1 81 ? 8.353 -2.422 10.792 1.00 95.19 81 ARG A CA 1
ATOM 640 C C . ARG A 1 81 ? 8.826 -1.156 11.502 1.00 95.19 81 ARG A C 1
ATOM 642 O O . ARG A 1 81 ? 9.757 -1.195 12.304 1.00 95.19 81 ARG A O 1
ATOM 649 N N . SER A 1 82 ? 8.157 -0.028 11.268 1.00 95.69 82 SER A N 1
ATOM 650 C CA . SER A 1 82 ? 8.498 1.254 11.891 1.00 95.69 82 SER A CA 1
ATOM 651 C C . SER A 1 82 ? 7.378 1.800 12.775 1.00 95.69 82 SER A C 1
AT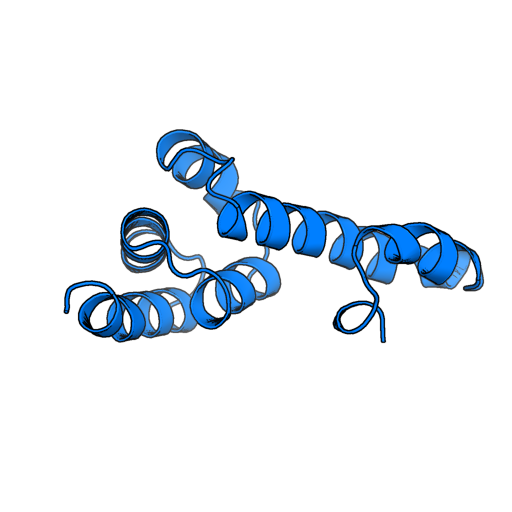OM 653 O O . SER A 1 82 ? 6.191 1.584 12.534 1.00 95.69 82 SER A O 1
ATOM 655 N N . LYS A 1 83 ? 7.749 2.610 13.779 1.00 96.44 83 LYS A N 1
ATOM 656 C CA . LYS A 1 83 ? 6.785 3.329 14.637 1.00 96.44 83 LYS A CA 1
ATOM 657 C C . LYS A 1 83 ? 5.789 4.153 13.814 1.00 96.44 83 LYS A C 1
ATOM 659 O O . LYS A 1 83 ? 4.631 4.279 14.196 1.00 96.44 83 LYS A O 1
ATOM 664 N N . ARG A 1 84 ? 6.249 4.723 12.693 1.00 95.88 84 ARG A N 1
ATOM 665 C CA . ARG A 1 84 ? 5.409 5.508 11.784 1.00 95.88 84 ARG A CA 1
ATOM 666 C C . ARG A 1 84 ? 4.349 4.640 11.106 1.00 95.88 84 ARG A C 1
ATOM 668 O O . ARG A 1 84 ? 3.193 5.037 11.136 1.00 95.88 84 ARG A O 1
ATOM 675 N N . VAL A 1 85 ? 4.729 3.474 10.574 1.00 96.94 85 VAL A N 1
ATOM 676 C CA . VAL A 1 85 ? 3.784 2.508 9.984 1.00 96.94 85 VAL A CA 1
ATOM 677 C C . VAL A 1 85 ? 2.728 2.108 11.010 1.00 96.94 85 VAL A C 1
ATOM 679 O O . VAL A 1 85 ? 1.542 2.290 10.758 1.00 96.94 85 VAL A O 1
ATOM 682 N N . ARG A 1 86 ? 3.157 1.665 12.200 1.00 97.25 86 ARG A N 1
ATOM 683 C CA . ARG A 1 86 ? 2.240 1.239 13.271 1.00 97.25 86 ARG A CA 1
ATOM 684 C C . ARG A 1 86 ? 1.225 2.321 13.629 1.00 97.25 86 ARG A C 1
ATOM 686 O O . ARG A 1 86 ? 0.033 2.060 13.751 1.00 97.25 86 ARG A O 1
ATOM 693 N N . ARG A 1 87 ? 1.696 3.566 13.747 1.00 96.50 87 ARG A N 1
ATOM 694 C CA . ARG A 1 87 ? 0.841 4.721 14.025 1.00 96.50 87 ARG A CA 1
ATOM 695 C C . ARG A 1 87 ? -0.160 4.991 12.896 1.00 96.50 87 ARG A C 1
ATOM 697 O O . ARG A 1 87 ? -1.332 5.183 13.189 1.00 96.50 87 ARG A O 1
ATOM 704 N N . GLN A 1 88 ? 0.288 5.016 11.640 1.00 95.62 88 GLN A N 1
ATOM 705 C CA . GLN A 1 88 ? -0.594 5.268 10.492 1.00 95.62 88 GLN A CA 1
ATOM 706 C C . GLN A 1 88 ? -1.680 4.190 10.377 1.00 95.62 88 GLN A C 1
ATOM 708 O O . GLN A 1 88 ? -2.844 4.520 10.170 1.00 95.62 88 GLN A O 1
ATOM 713 N N . ALA A 1 89 ? -1.318 2.924 10.592 1.00 95.56 89 ALA A N 1
ATOM 714 C CA . ALA A 1 89 ? -2.261 1.811 10.591 1.00 95.56 89 ALA A CA 1
ATOM 715 C C . ALA A 1 89 ? -3.323 1.957 11.696 1.00 95.56 89 ALA A C 1
ATOM 717 O O . ALA A 1 89 ? -4.523 1.901 11.424 1.00 95.56 89 ALA A O 1
ATOM 718 N N . ALA A 1 90 ? -2.893 2.256 12.927 1.00 95.62 90 ALA A N 1
ATOM 719 C CA . ALA A 1 90 ? -3.794 2.478 14.057 1.00 95.62 90 ALA A CA 1
ATOM 720 C C . ALA A 1 90 ? -4.744 3.672 13.845 1.00 95.62 90 ALA A C 1
ATOM 722 O O . ALA A 1 90 ? -5.909 3.612 14.230 1.00 95.62 90 ALA A O 1
ATOM 723 N N . GLU A 1 91 ? -4.274 4.752 13.212 1.00 93.31 91 GLU A N 1
ATOM 724 C CA . GLU A 1 91 ? -5.101 5.916 12.859 1.00 93.31 91 GLU A CA 1
ATOM 725 C C . GLU A 1 91 ? -6.125 5.604 11.746 1.00 93.31 91 GLU A C 1
ATOM 727 O O . GLU A 1 91 ? -7.166 6.264 11.666 1.00 93.31 91 GLU A O 1
ATOM 732 N N . GLY A 1 92 ? -5.858 4.601 10.902 1.00 88.31 92 GLY A N 1
ATOM 733 C CA . GLY A 1 92 ? -6.761 4.133 9.848 1.00 88.31 92 GLY A CA 1
ATOM 734 C C . GLY A 1 92 ? -7.918 3.266 10.359 1.00 88.31 92 GLY A C 1
ATOM 735 O O . GLY A 1 92 ? -9.034 3.387 9.854 1.00 88.31 92 GLY A O 1
ATOM 736 N N . LEU A 1 93 ? -7.700 2.461 11.406 1.00 88.38 93 LEU A N 1
ATOM 737 C CA . LEU A 1 93 ? -8.695 1.519 11.947 1.00 88.38 93 LEU A CA 1
ATOM 738 C C . LEU A 1 93 ? -10.068 2.142 12.287 1.00 88.38 93 LEU A C 1
ATOM 740 O O . LEU A 1 93 ? -11.086 1.581 11.875 1.00 88.38 93 LEU A O 1
ATOM 744 N N . PRO A 1 94 ? -10.168 3.297 12.981 1.00 80.56 94 PRO A N 1
ATOM 745 C CA . PRO A 1 94 ? -11.463 3.909 13.287 1.00 80.56 94 PRO A CA 1
ATOM 746 C C . PRO A 1 94 ? -12.263 4.328 12.049 1.00 80.56 94 PRO A C 1
ATOM 748 O O . PRO A 1 94 ? -13.478 4.487 12.143 1.00 80.56 94 PRO A O 1
ATOM 751 N N . ARG A 1 95 ? -11.597 4.538 10.904 1.00 76.56 95 ARG A N 1
ATOM 752 C CA . ARG A 1 95 ? -12.243 4.938 9.645 1.00 76.56 95 ARG A CA 1
ATOM 753 C C . ARG A 1 95 ? -12.934 3.768 8.947 1.00 76.56 95 ARG A C 1
ATOM 755 O O . ARG A 1 95 ? -13.850 4.014 8.179 1.00 76.56 95 ARG A O 1
ATOM 762 N N . LEU A 1 96 ? -12.508 2.535 9.228 1.00 74.50 96 LEU A N 1
ATOM 763 C CA . LEU A 1 96 ? -13.041 1.312 8.616 1.00 74.50 96 LEU A CA 1
ATOM 764 C C . LEU A 1 96 ? -14.085 0.592 9.485 1.00 74.50 96 LEU A C 1
ATOM 766 O O . LEU A 1 96 ? -14.728 -0.338 9.021 1.00 74.50 96 LEU A O 1
ATOM 770 N N . ARG A 1 97 ? -14.246 0.996 10.753 1.00 67.44 97 ARG A N 1
ATOM 771 C CA . ARG A 1 97 ? -15.212 0.412 11.708 1.00 67.44 97 ARG A CA 1
ATOM 772 C C . ARG A 1 97 ? -16.527 1.205 11.822 1.00 67.44 97 ARG A C 1
ATOM 774 O O . ARG A 1 97 ? -17.301 0.943 12.740 1.00 67.44 97 ARG A O 1
ATOM 781 N N . ARG A 1 98 ? -16.745 2.203 10.962 1.00 55.16 98 ARG A N 1
ATOM 782 C CA . ARG A 1 98 ? -17.989 2.987 10.868 1.00 55.16 98 ARG A CA 1
ATOM 783 C C . ARG A 1 98 ? -18.807 2.527 9.678 1.00 55.16 98 ARG A C 1
ATOM 785 O O . ARG A 1 98 ? -20.046 2.550 9.819 1.00 55.16 98 ARG A O 1
#

Organism: NCBI:txid2530383

Sequence (98 aa):
MLERTAPGDRTAWVERLPEESRAYPLRRMAELEIVDVLRSGDLSAEQVADDLEGWSDWLQRRITEDVPDAMVLDILAGHGRSKRVRRQAAEGLPRLRR

Secondary structure (DSSP, 8-state):
-GGGS-GGGHHHHHHTS-GGG-HHHHHHHHHHHHHHHHHHT-S-HHHHHHHGGGS-HHHHHHHHHH---HHHHHHHHHH-SSHHHHHHHHHHHHHH--